Protein AF-A0A972NWM5-F1 (afdb_monomer)

Solvent-accessible surface area (backbone atoms only — not comparable to full-atom values): 4062 Å² total; per-residue (Å²): 132,86,54,70,49,61,55,53,46,47,53,54,52,52,37,47,74,71,71,49,57,72,44,80,45,71,42,96,83,59,53,37,34,36,36,23,35,80,85,68,49,78,74,51,73,44,47,39,69,54,34,42,75,53,60,76,43,76,80,74,78,82,74,77,84,127

pLDDT: mean 86.34, std 12.68, range [45.56, 96.56]

Sequence (66 aa):
MTDAASRYAQVLADLAKAGLRVVVIESRDEELVTVKTTRGIHVFTVGRELALEVGLLKRPPATPKQ

Organism: NCBI:txid2675747

Structure (mmCIF, N/CA/C/O backbone):
data_AF-A0A972NWM5-F1
#
_entry.id   AF-A0A972NWM5-F1
#
loop_
_atom_site.group_PDB
_atom_site.id
_atom_site.type_symbol
_atom_site.label_atom_id
_atom_site.label_alt_id
_atom_site.label_comp_id
_atom_site.label_asym_id
_atom_site.label_entity_id
_atom_site.label_seq_id
_atom_site.pdbx_PDB_ins_code
_atom_site.Cartn_x
_atom_site.Cartn_y
_atom_site.Cartn_z
_atom_site.occupancy
_atom_site.B_iso_or_equiv
_atom_site.auth_seq_id
_atom_site.auth_comp_id
_atom_site.auth_asym_id
_atom_site.auth_atom_id
_atom_site.pdbx_PDB_model_num
ATOM 1 N N . MET A 1 1 ? 4.285 20.169 -11.216 1.00 45.56 1 MET A N 1
ATOM 2 C CA . MET A 1 1 ? 3.362 19.016 -11.287 1.00 45.56 1 MET A CA 1
ATOM 3 C C . MET A 1 1 ? 3.683 18.126 -10.105 1.00 45.56 1 MET A C 1
ATOM 5 O O . MET A 1 1 ? 4.851 17.810 -9.933 1.00 45.56 1 MET A O 1
ATOM 9 N N . THR A 1 2 ? 2.716 17.814 -9.246 1.00 56.38 2 THR A N 1
ATOM 10 C CA . THR A 1 2 ? 2.971 16.977 -8.066 1.00 56.38 2 THR A CA 1
ATOM 11 C C . THR A 1 2 ? 3.087 15.525 -8.510 1.00 56.38 2 THR A C 1
ATOM 13 O O . THR A 1 2 ? 2.145 14.979 -9.092 1.00 56.38 2 THR A O 1
ATOM 16 N N . ASP A 1 3 ? 4.248 14.928 -8.268 1.00 85.94 3 ASP A N 1
ATOM 17 C CA . ASP A 1 3 ? 4.540 13.545 -8.620 1.00 85.94 3 ASP A CA 1
ATOM 18 C C . ASP A 1 3 ? 3.539 12.581 -7.948 1.00 85.94 3 ASP A C 1
ATOM 20 O O . ASP A 1 3 ? 3.021 12.841 -6.854 1.00 85.94 3 ASP A O 1
ATOM 24 N N . ALA A 1 4 ? 3.185 11.493 -8.635 1.00 84.38 4 ALA A N 1
ATOM 25 C CA . ALA A 1 4 ? 2.225 10.508 -8.139 1.00 84.38 4 ALA A CA 1
ATOM 26 C C . ALA A 1 4 ? 2.679 9.922 -6.794 1.00 84.38 4 ALA A C 1
ATOM 28 O O . ALA A 1 4 ? 1.855 9.766 -5.891 1.00 84.38 4 ALA A O 1
ATOM 29 N N . ALA A 1 5 ? 3.989 9.714 -6.628 1.00 84.38 5 ALA A N 1
ATOM 30 C CA . ALA A 1 5 ? 4.597 9.246 -5.390 1.00 84.38 5 ALA A CA 1
ATOM 31 C C . ALA A 1 5 ? 4.224 10.134 -4.188 1.00 84.38 5 ALA A C 1
ATOM 33 O O . ALA A 1 5 ? 3.751 9.646 -3.159 1.00 84.38 5 ALA A O 1
ATOM 34 N N . SER A 1 6 ? 4.337 11.459 -4.338 1.00 87.31 6 SER A N 1
ATOM 35 C CA . SER A 1 6 ? 4.010 12.411 -3.269 1.00 87.31 6 SER A CA 1
ATOM 36 C C . SER A 1 6 ? 2.536 12.355 -2.863 1.00 87.31 6 SER A C 1
ATOM 38 O O . SER A 1 6 ? 2.215 12.493 -1.684 1.00 87.31 6 SER A O 1
ATOM 40 N N . ARG A 1 7 ? 1.626 12.118 -3.819 1.00 88.38 7 ARG A N 1
ATOM 41 C CA . ARG A 1 7 ? 0.189 11.982 -3.529 1.00 88.38 7 ARG A CA 1
ATOM 42 C C . ARG A 1 7 ? -0.108 10.723 -2.717 1.00 88.38 7 ARG A C 1
ATOM 44 O O . ARG A 1 7 ? -0.856 10.801 -1.747 1.00 88.38 7 ARG A O 1
ATOM 51 N N . TYR A 1 8 ? 0.504 9.590 -3.058 1.00 90.19 8 TYR A N 1
ATOM 52 C CA . TYR A 1 8 ? 0.325 8.351 -2.293 1.00 90.19 8 TYR A CA 1
ATOM 53 C C . TYR A 1 8 ? 0.931 8.445 -0.890 1.00 90.19 8 TYR A C 1
ATOM 55 O O . TYR A 1 8 ? 0.285 8.044 0.078 1.00 90.19 8 TYR A O 1
ATOM 63 N N . ALA A 1 9 ? 2.119 9.042 -0.758 1.00 88.06 9 ALA A N 1
ATOM 64 C CA . ALA A 1 9 ? 2.738 9.288 0.543 1.00 88.06 9 ALA A CA 1
ATOM 65 C C . ALA A 1 9 ? 1.845 10.159 1.447 1.00 88.06 9 ALA A C 1
ATOM 67 O O . ALA A 1 9 ? 1.669 9.851 2.626 1.00 88.06 9 ALA A O 1
ATOM 68 N N . GLN A 1 10 ? 1.221 11.201 0.885 1.00 92.00 10 GLN A N 1
ATOM 69 C CA . GLN A 1 10 ? 0.299 12.065 1.620 1.00 92.00 10 GLN A CA 1
ATOM 70 C C . GLN A 1 10 ? -0.934 11.301 2.128 1.00 92.00 10 GLN A C 1
ATOM 72 O O . GLN A 1 10 ? -1.273 11.413 3.304 1.00 92.00 10 GLN A O 1
ATOM 77 N N . VAL A 1 11 ? -1.556 10.462 1.291 1.00 91.81 11 VAL A N 1
ATOM 78 C CA . VAL A 1 11 ? -2.703 9.627 1.702 1.00 91.81 11 VAL A CA 1
ATOM 79 C C . VAL A 1 11 ? -2.330 8.707 2.867 1.00 91.81 11 VAL A C 1
ATOM 81 O O . VAL A 1 11 ? -3.080 8.603 3.837 1.00 91.81 11 VAL A O 1
ATOM 84 N N . LEU A 1 12 ? -1.161 8.062 2.812 1.00 91.25 12 LEU A N 1
ATOM 85 C CA . LEU A 1 12 ? -0.680 7.200 3.898 1.00 91.25 12 LEU A CA 1
ATOM 86 C C . LEU A 1 12 ? -0.449 7.987 5.194 1.00 91.25 12 LEU A C 1
ATOM 88 O O . LEU A 1 12 ? -0.819 7.519 6.272 1.00 91.25 12 LEU A O 1
ATOM 92 N N . ALA A 1 13 ? 0.121 9.190 5.092 1.00 92.12 13 ALA A N 1
ATOM 93 C CA . ALA A 1 13 ? 0.332 10.069 6.236 1.00 92.12 13 ALA A CA 1
ATOM 94 C C . ALA A 1 13 ? -0.994 10.511 6.874 1.00 92.12 13 ALA A C 1
ATOM 96 O O . ALA A 1 13 ? -1.111 10.528 8.099 1.00 92.12 13 ALA A O 1
ATOM 97 N N . ASP A 1 14 ? -2.007 10.827 6.067 1.00 94.50 14 ASP A N 1
ATOM 98 C CA . ASP A 1 14 ? -3.317 11.249 6.565 1.00 94.50 14 ASP A CA 1
ATOM 99 C C . ASP A 1 14 ? -4.080 10.095 7.228 1.00 94.50 14 ASP A C 1
ATOM 101 O O . ASP A 1 14 ? -4.671 10.279 8.294 1.00 94.50 14 ASP A O 1
ATOM 105 N N . LEU A 1 15 ? -3.982 8.877 6.684 1.00 92.81 15 LEU A N 1
ATOM 106 C CA . LEU A 1 15 ? -4.505 7.674 7.340 1.00 92.81 15 LEU A CA 1
ATOM 107 C C . LEU A 1 15 ? -3.823 7.424 8.693 1.00 92.81 15 LEU A C 1
ATOM 109 O O . LEU A 1 15 ? -4.506 7.151 9.682 1.00 92.81 15 LEU A O 1
ATOM 113 N N . ALA A 1 16 ? -2.498 7.572 8.763 1.00 92.06 16 ALA A N 1
ATOM 114 C CA . ALA A 1 16 ? -1.752 7.414 10.009 1.00 92.06 16 ALA A CA 1
ATOM 115 C C . ALA A 1 16 ? -2.140 8.473 11.055 1.00 92.06 16 ALA A C 1
ATOM 117 O O . ALA A 1 16 ? -2.362 8.128 12.217 1.00 92.06 16 ALA A O 1
ATOM 118 N N . LYS A 1 17 ? -2.297 9.744 10.651 1.00 95.25 17 LYS A N 1
ATOM 119 C CA . LYS A 1 17 ? -2.796 10.827 11.523 1.00 95.25 17 LYS A CA 1
ATOM 120 C C . LYS A 1 17 ? -4.205 10.548 12.048 1.00 95.25 17 LYS A C 1
ATOM 122 O O . LYS A 1 17 ? -4.500 10.880 13.191 1.00 95.25 17 LYS A O 1
ATOM 127 N N . ALA A 1 18 ? -5.050 9.904 11.245 1.00 94.44 18 ALA A N 1
ATOM 128 C CA . ALA A 1 18 ? -6.380 9.453 11.651 1.00 94.44 18 ALA A CA 1
ATOM 129 C C . ALA A 1 18 ? -6.365 8.184 12.533 1.00 94.44 18 ALA A C 1
ATOM 131 O O . ALA A 1 18 ? -7.424 7.672 12.894 1.00 94.44 18 ALA A O 1
ATOM 132 N N . GLY A 1 19 ? -5.188 7.642 12.871 1.00 94.50 19 GLY A N 1
ATOM 133 C CA . GLY A 1 19 ? -5.046 6.425 13.675 1.00 94.50 19 GLY A CA 1
ATOM 134 C C . GLY A 1 19 ? -5.393 5.135 12.924 1.00 94.50 19 GLY A C 1
ATOM 135 O O . GLY A 1 19 ? -5.561 4.080 13.542 1.00 94.50 19 GLY A O 1
ATOM 136 N N . LEU A 1 20 ? -5.505 5.193 11.595 1.00 94.06 20 LEU A N 1
ATOM 137 C CA . LEU A 1 20 ? -5.796 4.036 10.759 1.00 94.06 20 LEU A CA 1
ATOM 138 C C . LEU A 1 20 ? -4.501 3.313 10.397 1.00 94.06 20 LEU A C 1
ATOM 140 O O . LEU A 1 20 ? -3.550 3.896 9.881 1.00 94.06 20 LEU A O 1
ATOM 144 N N . ARG A 1 21 ? -4.481 2.003 10.645 1.00 93.56 21 ARG A N 1
ATOM 145 C CA . ARG A 1 21 ? -3.392 1.124 10.214 1.00 93.56 21 ARG A CA 1
ATOM 146 C C . ARG A 1 21 ? -3.715 0.535 8.851 1.00 93.56 21 ARG A C 1
ATOM 148 O O . ARG A 1 21 ? -4.864 0.171 8.579 1.00 93.56 21 ARG A O 1
ATOM 155 N N . VAL A 1 22 ? -2.681 0.390 8.034 1.00 94.50 22 VAL A N 1
ATOM 156 C CA . VAL A 1 22 ? -2.771 -0.216 6.709 1.00 94.50 22 VAL A CA 1
ATOM 157 C C . VAL A 1 22 ? -1.930 -1.483 6.622 1.00 94.50 22 VAL A C 1
ATOM 159 O O . VAL A 1 22 ? -0.981 -1.672 7.380 1.00 94.50 22 VAL A O 1
ATOM 162 N N . VAL A 1 23 ? -2.309 -2.354 5.698 1.00 94.56 23 VAL A N 1
ATOM 163 C CA . VAL A 1 23 ? -1.595 -3.555 5.285 1.00 94.56 23 VAL A CA 1
ATOM 164 C C . VAL A 1 23 ? -1.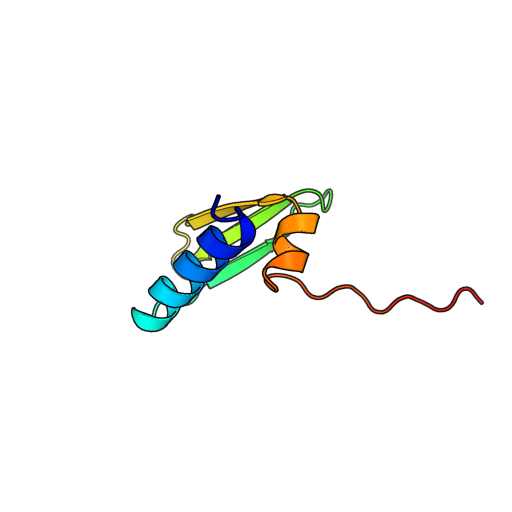213 -3.396 3.820 1.00 94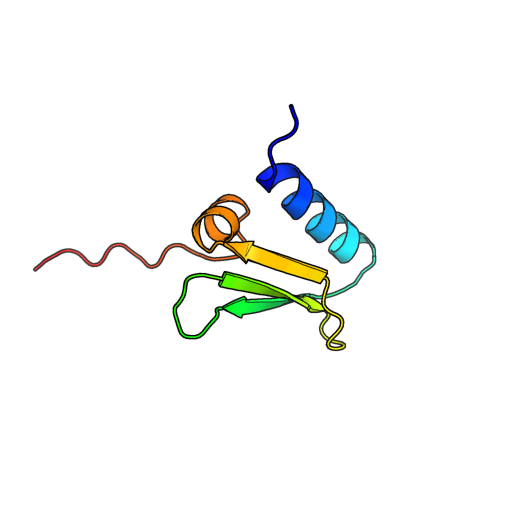.56 23 VAL A C 1
ATOM 166 O O . VAL A 1 23 ? -2.004 -2.898 3.015 1.00 94.56 23 VAL A O 1
ATOM 169 N N . VAL A 1 24 ? 0.006 -3.808 3.495 1.00 93.81 24 VAL A N 1
ATOM 170 C CA . VAL A 1 24 ? 0.559 -3.783 2.141 1.00 93.81 24 VAL A CA 1
ATOM 171 C C . VAL A 1 24 ? 0.593 -5.218 1.635 1.00 93.81 24 VAL A C 1
ATOM 173 O O . VAL A 1 24 ? 1.068 -6.106 2.338 1.00 93.81 24 VAL A O 1
ATOM 176 N N . ILE A 1 25 ? 0.030 -5.451 0.454 1.00 94.50 25 ILE A N 1
ATOM 177 C CA . ILE A 1 25 ? -0.092 -6.776 -0.154 1.00 94.50 25 ILE A CA 1
ATOM 178 C C . ILE A 1 25 ? 0.487 -6.696 -1.562 1.00 94.50 25 ILE A C 1
ATOM 180 O O . ILE A 1 25 ? -0.038 -5.961 -2.399 1.00 94.50 25 ILE A O 1
ATOM 184 N N . GLU A 1 26 ? 1.545 -7.456 -1.817 1.00 93.44 26 GLU A N 1
ATOM 185 C CA . GLU A 1 26 ? 2.109 -7.631 -3.157 1.00 93.44 26 GLU A CA 1
ATOM 186 C C . GLU A 1 26 ? 1.299 -8.680 -3.934 1.00 93.44 26 GLU A C 1
ATOM 188 O O . GLU A 1 26 ? 0.833 -9.676 -3.368 1.00 93.44 26 GLU A O 1
ATOM 193 N N . SER A 1 27 ? 1.075 -8.434 -5.226 1.00 92.06 27 SER A N 1
ATOM 194 C CA . SER A 1 27 ? 0.480 -9.413 -6.133 1.00 92.06 27 SER A CA 1
ATOM 195 C C . SER A 1 27 ? 1.433 -10.586 -6.375 1.00 92.06 27 SER A C 1
ATOM 197 O O . SER A 1 27 ? 2.636 -10.499 -6.145 1.00 92.06 27 SER A O 1
ATOM 199 N N . ARG A 1 28 ? 0.889 -11.718 -6.840 1.00 88.25 28 ARG A N 1
ATOM 200 C CA . ARG A 1 28 ? 1.675 -12.947 -7.061 1.00 88.25 28 ARG A CA 1
ATOM 201 C C . ARG A 1 28 ? 2.731 -12.816 -8.158 1.00 88.25 28 ARG A C 1
ATOM 203 O O . ARG A 1 28 ? 3.707 -13.550 -8.130 1.00 88.25 28 ARG A O 1
ATOM 210 N N . ASP A 1 29 ? 2.485 -11.946 -9.126 1.00 90.06 29 ASP A N 1
ATOM 211 C CA . ASP A 1 29 ? 3.392 -11.607 -10.225 1.00 90.06 29 ASP A CA 1
ATOM 212 C C . ASP A 1 29 ? 4.367 -10.475 -9.861 1.00 90.06 29 ASP A C 1
ATOM 214 O O . ASP A 1 29 ? 5.178 -10.087 -10.693 1.00 90.06 29 ASP A O 1
ATOM 218 N N . GLU A 1 30 ? 4.302 -9.954 -8.629 1.00 86.19 30 GLU A N 1
ATOM 219 C CA . GLU A 1 30 ? 5.128 -8.848 -8.131 1.00 86.19 30 GLU A CA 1
ATOM 220 C C . GLU A 1 30 ? 5.017 -7.550 -8.955 1.00 86.19 30 GLU A C 1
ATOM 222 O O . GLU A 1 30 ? 5.839 -6.648 -8.815 1.00 86.19 30 GLU A O 1
ATOM 227 N N . GLU A 1 31 ? 3.994 -7.391 -9.796 1.00 91.19 31 GLU A N 1
ATOM 228 C CA . GLU A 1 31 ? 3.834 -6.162 -10.583 1.00 91.19 31 GLU A CA 1
ATOM 229 C C . GLU A 1 31 ? 3.094 -5.068 -9.810 1.00 91.19 31 GLU A C 1
ATOM 231 O O . GLU A 1 31 ? 3.339 -3.871 -10.007 1.00 91.19 31 GLU A O 1
ATOM 236 N N . LEU A 1 32 ? 2.195 -5.466 -8.906 1.00 94.00 32 LEU A N 1
ATOM 237 C CA . LEU A 1 32 ? 1.254 -4.578 -8.240 1.00 94.00 32 LEU A CA 1
ATOM 238 C C . LEU A 1 32 ? 1.326 -4.697 -6.720 1.00 94.00 32 LEU A C 1
ATOM 240 O O . LEU A 1 32 ? 1.506 -5.762 -6.134 1.00 94.00 32 LEU A O 1
ATOM 244 N N . VAL A 1 33 ? 1.084 -3.569 -6.065 1.00 94.62 33 VAL A N 1
ATOM 245 C CA . VAL A 1 33 ? 1.060 -3.438 -4.613 1.00 94.62 33 VAL A CA 1
ATOM 246 C C . VAL A 1 33 ? -0.254 -2.806 -4.210 1.00 94.62 33 VAL A C 1
ATOM 248 O O . VAL A 1 33 ? -0.603 -1.711 -4.649 1.00 94.62 33 VAL A O 1
ATOM 251 N N . THR A 1 34 ? -0.999 -3.504 -3.364 1.00 96.25 34 THR A N 1
ATOM 252 C CA . THR A 1 34 ? -2.288 -3.047 -2.854 1.00 96.25 34 THR A CA 1
ATOM 253 C C . THR A 1 34 ? -2.167 -2.649 -1.395 1.00 96.25 34 THR A C 1
ATOM 255 O O . THR A 1 34 ? -1.708 -3.430 -0.563 1.00 96.25 34 THR A O 1
ATOM 258 N N . VAL A 1 35 ? -2.651 -1.452 -1.076 1.00 95.56 35 VAL A N 1
ATOM 259 C CA . VAL A 1 35 ? -2.779 -0.968 0.296 1.00 95.56 35 VAL A CA 1
ATOM 260 C C . VAL A 1 35 ? -4.234 -1.097 0.725 1.00 95.56 35 VAL A C 1
ATOM 262 O O . VAL A 1 35 ? -5.146 -0.581 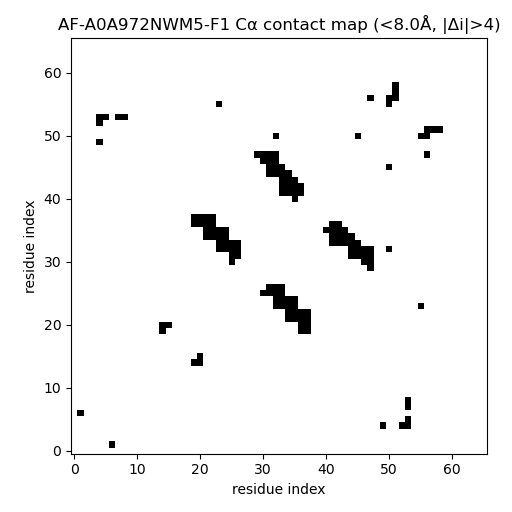0.073 1.00 95.56 35 VAL A O 1
ATOM 265 N N . LYS A 1 36 ? -4.463 -1.786 1.842 1.00 96.56 36 LYS A N 1
ATOM 266 C CA . LYS A 1 36 ? -5.777 -1.883 2.490 1.00 96.56 36 LYS A CA 1
ATOM 267 C C . LYS A 1 36 ? -5.679 -1.409 3.927 1.00 96.56 36 LYS A C 1
ATOM 269 O O . LYS A 1 36 ? -4.613 -1.469 4.522 1.00 96.56 36 LYS A O 1
ATOM 274 N N . THR A 1 37 ? -6.776 -0.983 4.531 1.00 94.44 37 THR A N 1
ATOM 275 C CA . THR A 1 37 ? -6.823 -0.830 5.990 1.00 94.44 37 THR A CA 1
ATOM 276 C C . THR A 1 37 ? -6.824 -2.205 6.660 1.00 94.44 37 THR A C 1
ATOM 278 O O . THR A 1 37 ? -7.199 -3.207 6.048 1.00 94.44 37 THR A O 1
ATOM 281 N N . THR A 1 38 ? -6.484 -2.274 7.947 1.00 93.06 38 THR A N 1
ATOM 282 C CA . THR A 1 38 ? -6.607 -3.521 8.732 1.00 93.06 38 THR A CA 1
ATOM 283 C C . THR A 1 38 ? -8.043 -4.046 8.830 1.00 93.06 38 THR A C 1
ATOM 285 O O . THR A 1 38 ? -8.249 -5.201 9.184 1.00 93.06 38 THR A O 1
ATOM 288 N N . ARG A 1 39 ? -9.042 -3.223 8.484 1.00 92.06 39 ARG A N 1
ATOM 289 C CA . ARG A 1 39 ? -10.459 -3.608 8.388 1.00 92.06 39 ARG A CA 1
ATOM 290 C C . ARG A 1 39 ? -10.847 -4.146 7.004 1.00 92.06 39 ARG A C 1
ATOM 292 O O . ARG A 1 39 ? -12.020 -4.394 6.761 1.00 92.06 39 ARG A O 1
ATOM 299 N N . GLY A 1 40 ? -9.887 -4.290 6.089 1.00 91.19 40 GLY A N 1
ATOM 300 C CA . GLY A 1 40 ? -10.101 -4.830 4.745 1.00 91.19 40 GLY A CA 1
ATOM 301 C C . GLY A 1 40 ? -10.562 -3.812 3.698 1.00 91.19 40 GLY A C 1
ATOM 302 O O . GLY A 1 40 ? -10.781 -4.199 2.552 1.00 91.19 40 GLY A O 1
ATOM 303 N N . ILE A 1 41 ? -10.672 -2.525 4.046 1.00 93.75 41 ILE A N 1
ATOM 304 C CA . ILE A 1 41 ? -11.067 -1.470 3.098 1.00 93.75 41 ILE A CA 1
ATOM 305 C C . ILE A 1 41 ? -9.906 -1.209 2.140 1.00 93.75 41 ILE A C 1
ATOM 307 O O . ILE A 1 41 ? -8.791 -0.941 2.585 1.00 93.75 41 ILE A O 1
ATOM 311 N N . HIS A 1 42 ? -10.163 -1.277 0.837 1.00 94.50 42 HIS A N 1
ATOM 312 C CA . HIS A 1 42 ? -9.181 -0.927 -0.188 1.00 94.50 42 HIS A CA 1
ATOM 313 C C . HIS A 1 42 ? -8.906 0.580 -0.180 1.00 94.50 42 HIS A C 1
ATOM 315 O O . HIS A 1 42 ? -9.844 1.372 -0.136 1.00 94.50 42 HIS A O 1
ATOM 321 N N . VAL A 1 43 ? -7.626 0.962 -0.176 1.00 94.00 43 VAL A N 1
ATOM 322 C CA . VAL A 1 43 ? -7.202 2.368 -0.242 1.00 94.00 43 VAL A CA 1
ATOM 323 C C . VAL A 1 43 ? -6.758 2.702 -1.665 1.00 94.00 43 VAL A C 1
ATOM 325 O O . VAL A 1 43 ? -7.314 3.601 -2.286 1.00 94.00 43 VAL A O 1
ATOM 328 N N . PHE A 1 44 ? -5.761 1.980 -2.183 1.00 94.12 44 PHE A N 1
ATOM 329 C CA . PHE A 1 44 ? -5.296 2.091 -3.566 1.00 94.12 44 PHE A CA 1
ATOM 330 C C . PHE A 1 44 ? -4.461 0.869 -3.972 1.00 94.12 44 PHE A C 1
ATOM 332 O O . PHE A 1 44 ? -4.005 0.090 -3.129 1.00 94.12 44 PHE A O 1
ATOM 339 N N . THR A 1 45 ? -4.230 0.741 -5.278 1.00 94.12 45 THR A N 1
ATOM 340 C CA . THR A 1 45 ? -3.276 -0.199 -5.877 1.00 94.12 45 THR A CA 1
ATOM 341 C C . THR A 1 45 ? -2.336 0.580 -6.792 1.00 94.12 45 THR A C 1
ATOM 343 O O . THR A 1 45 ? -2.787 1.441 -7.545 1.00 94.12 45 THR A O 1
ATOM 346 N N . VAL A 1 46 ? -1.038 0.298 -6.710 1.00 93.56 46 VAL A N 1
ATOM 347 C CA . VAL A 1 46 ? 0.020 0.950 -7.498 1.00 93.56 46 VAL A CA 1
ATOM 348 C C . VAL A 1 46 ? 0.986 -0.089 -8.058 1.00 93.56 46 VAL A C 1
ATOM 350 O O . VAL A 1 46 ? 1.031 -1.213 -7.567 1.00 93.56 46 VAL A O 1
ATOM 353 N N . GLY A 1 47 ? 1.769 0.286 -9.070 1.00 93.56 47 GLY A N 1
ATOM 354 C CA . GLY A 1 47 ? 2.873 -0.546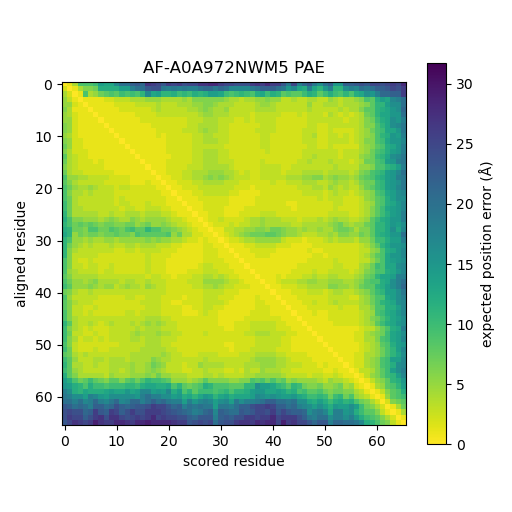 -9.551 1.00 93.56 47 GLY A CA 1
ATOM 355 C C . GLY A 1 47 ? 3.996 -0.672 -8.516 1.00 93.56 47 GLY A C 1
ATOM 356 O O . GLY A 1 47 ? 4.208 0.239 -7.708 1.00 93.56 47 GLY A O 1
ATOM 357 N N . ARG A 1 48 ? 4.733 -1.786 -8.553 1.00 91.75 48 ARG A N 1
ATOM 358 C CA . ARG A 1 48 ? 5.816 -2.091 -7.603 1.00 91.75 48 ARG A CA 1
ATOM 359 C C . ARG A 1 48 ? 6.926 -1.043 -7.560 1.00 91.75 48 ARG A C 1
ATOM 361 O O . ARG A 1 48 ? 7.354 -0.678 -6.469 1.00 91.75 48 ARG A O 1
ATOM 368 N N . GLU A 1 49 ? 7.354 -0.522 -8.708 1.00 90.25 49 GLU A N 1
ATOM 369 C CA . GLU A 1 49 ? 8.375 0.538 -8.763 1.00 90.25 49 GLU A CA 1
ATOM 370 C C . GLU A 1 49 ? 7.944 1.770 -7.961 1.00 90.25 49 GLU A C 1
ATOM 372 O O . GLU A 1 49 ? 8.667 2.234 -7.081 1.00 90.25 49 GLU A O 1
ATOM 377 N N . LEU A 1 50 ? 6.704 2.220 -8.159 1.00 89.12 50 LEU A N 1
ATOM 378 C CA . LEU A 1 50 ? 6.164 3.356 -7.422 1.00 89.12 50 LEU A CA 1
ATOM 379 C C . LEU A 1 50 ? 6.016 3.047 -5.926 1.00 89.12 50 LEU A C 1
ATOM 381 O O . LEU A 1 50 ? 6.269 3.911 -5.092 1.00 89.12 50 LEU A O 1
ATOM 385 N N . ALA A 1 51 ? 5.646 1.814 -5.567 1.00 90.56 51 ALA A N 1
ATOM 386 C CA . ALA A 1 51 ? 5.583 1.374 -4.174 1.00 90.56 51 ALA A CA 1
ATOM 387 C C . ALA A 1 51 ? 6.957 1.402 -3.477 1.00 90.56 51 ALA A C 1
ATOM 389 O O . ALA A 1 51 ? 7.034 1.724 -2.290 1.00 90.56 51 ALA A O 1
ATOM 390 N N . LEU A 1 52 ? 8.040 1.098 -4.198 1.00 89.12 52 LEU A N 1
ATOM 391 C CA . LEU A 1 52 ? 9.408 1.234 -3.693 1.00 89.12 52 LEU A CA 1
ATOM 392 C C . LEU A 1 52 ? 9.793 2.707 -3.516 1.00 89.12 52 LEU A C 1
ATOM 394 O O . LEU A 1 52 ? 10.368 3.060 -2.488 1.00 89.12 52 LEU A O 1
ATOM 398 N N . GLU A 1 53 ? 9.445 3.568 -4.475 1.00 88.06 53 GLU A N 1
ATOM 399 C CA . GLU A 1 53 ? 9.719 5.012 -4.409 1.00 88.06 53 GLU A CA 1
ATOM 400 C C . GLU A 1 53 ? 9.036 5.689 -3.216 1.00 88.06 53 GLU A C 1
ATOM 402 O O . GLU A 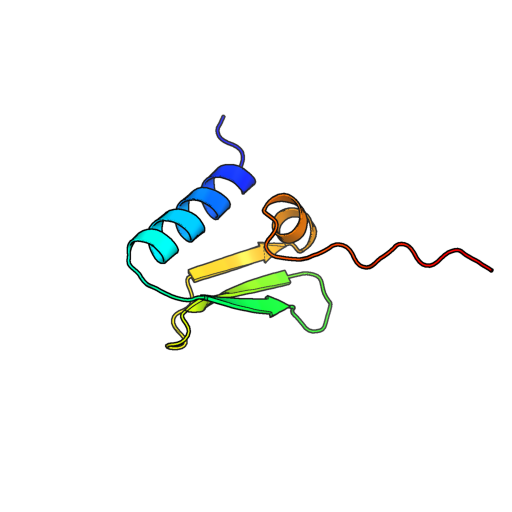1 53 ? 9.647 6.517 -2.541 1.00 88.06 53 GLU A O 1
ATOM 407 N N . VAL A 1 54 ? 7.794 5.304 -2.904 1.00 86.00 54 VAL A N 1
ATOM 408 C CA . VAL A 1 54 ? 7.065 5.841 -1.741 1.00 86.00 54 VAL A CA 1
ATOM 409 C C . VAL A 1 54 ? 7.392 5.133 -0.424 1.00 86.00 54 VAL A C 1
ATOM 411 O O . VAL A 1 54 ? 6.804 5.458 0.607 1.00 86.00 54 VAL A O 1
ATOM 414 N N . GLY A 1 55 ? 8.297 4.149 -0.436 1.00 85.50 55 GLY A N 1
ATOM 415 C CA . GLY A 1 55 ? 8.711 3.410 0.758 1.00 85.50 55 GLY A CA 1
ATOM 416 C C . GLY A 1 55 ? 7.658 2.450 1.323 1.00 85.50 55 GLY A C 1
ATOM 417 O O . GLY A 1 55 ? 7.754 2.061 2.487 1.00 85.50 55 GLY A O 1
ATOM 418 N N . LEU A 1 56 ? 6.660 2.054 0.524 1.00 87.19 56 LEU A N 1
ATOM 419 C CA . LEU A 1 56 ? 5.701 1.000 0.888 1.00 87.19 56 LEU A CA 1
ATOM 420 C C . LEU A 1 56 ? 6.358 -0.382 0.916 1.00 87.19 56 LEU A C 1
ATOM 422 O O . LEU A 1 56 ? 5.965 -1.235 1.710 1.00 87.19 56 LEU A O 1
ATOM 426 N N . LEU A 1 57 ? 7.356 -0.588 0.058 1.00 87.56 57 LEU A N 1
ATOM 427 C CA . LEU A 1 57 ? 8.174 -1.792 0.002 1.00 87.56 57 LEU A CA 1
ATOM 428 C C . LEU A 1 57 ? 9.636 -1.458 0.294 1.00 87.56 57 LEU A C 1
ATOM 430 O O . LEU A 1 57 ? 10.107 -0.348 0.045 1.00 87.56 57 LEU A O 1
ATOM 434 N N . LYS A 1 58 ? 10.384 -2.451 0.780 1.00 80.25 58 LYS A N 1
ATOM 435 C CA . LYS A 1 58 ? 11.847 -2.379 0.844 1.00 80.25 58 LYS A CA 1
ATOM 436 C C . LYS A 1 58 ? 12.418 -3.045 -0.399 1.00 80.25 58 LYS A C 1
ATOM 438 O O . LYS A 1 58 ? 11.986 -4.139 -0.751 1.00 80.25 58 LYS A O 1
ATOM 443 N N . ARG A 1 59 ? 13.426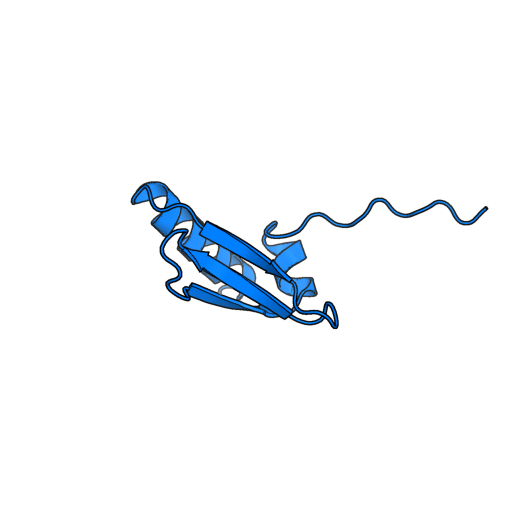 -2.431 -1.030 1.00 71.50 59 ARG A N 1
ATOM 444 C CA . ARG A 1 59 ? 14.210 -3.144 -2.047 1.00 71.50 59 ARG A CA 1
ATOM 445 C C . ARG A 1 59 ? 14.852 -4.364 -1.377 1.00 71.50 59 ARG A C 1
ATOM 447 O O . ARG A 1 59 ? 15.487 -4.182 -0.332 1.00 71.50 59 ARG A O 1
ATOM 454 N N . PRO A 1 60 ? 14.699 -5.581 -1.928 1.00 67.69 60 PRO A N 1
ATOM 455 C CA . PRO A 1 60 ? 15.471 -6.711 -1.441 1.00 67.69 60 PRO A CA 1
ATOM 456 C C . PRO A 1 60 ? 16.965 -6.363 -1.538 1.00 67.69 60 PRO A C 1
ATOM 458 O O . PRO A 1 60 ? 17.368 -5.655 -2.470 1.00 67.69 60 PRO A O 1
ATOM 461 N N . PRO A 1 61 ? 17.793 -6.793 -0.568 1.00 60.22 61 PRO A N 1
ATOM 462 C CA . PRO A 1 61 ? 19.227 -6.562 -0.640 1.00 60.22 61 PRO A CA 1
ATOM 463 C C . PRO A 1 61 ? 19.745 -7.151 -1.952 1.00 60.22 61 PRO A C 1
ATOM 465 O O . PRO A 1 61 ? 19.428 -8.296 -2.278 1.00 60.22 61 PRO A O 1
ATOM 468 N N . ALA A 1 62 ? 20.510 -6.362 -2.712 1.00 65.00 62 ALA A N 1
ATOM 469 C CA . ALA A 1 62 ? 21.155 -6.844 -3.924 1.00 65.00 62 ALA A CA 1
ATOM 470 C C . ALA A 1 62 ? 22.009 -8.055 -3.540 1.00 65.00 62 ALA A C 1
ATOM 472 O O . ALA A 1 62 ? 22.993 -7.919 -2.814 1.00 65.00 62 ALA A O 1
ATOM 473 N N . THR A 1 63 ? 21.593 -9.249 -3.956 1.00 57.66 63 THR A N 1
ATOM 474 C CA . THR A 1 63 ? 22.375 -10.455 -3.712 1.00 57.66 63 THR A CA 1
ATOM 475 C C . THR A 1 63 ? 23.684 -10.277 -4.480 1.00 57.66 63 THR A C 1
ATOM 477 O O . THR A 1 63 ? 23.626 -10.043 -5.693 1.00 57.66 63 THR A O 1
ATOM 480 N N . PRO A 1 64 ? 24.861 -10.322 -3.828 1.00 54.28 64 PRO A N 1
ATOM 481 C CA . PRO A 1 64 ? 26.115 -10.3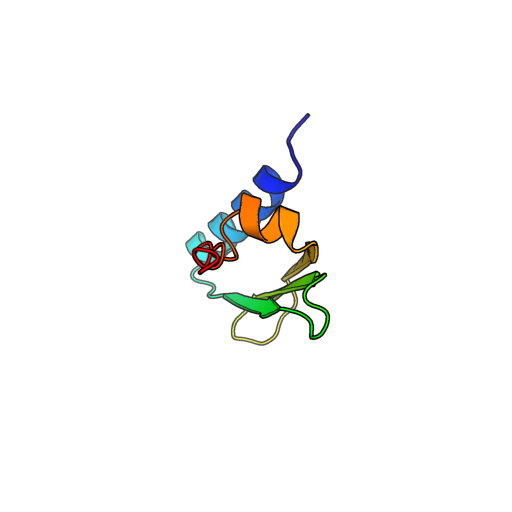27 -4.560 1.00 54.28 64 PRO A CA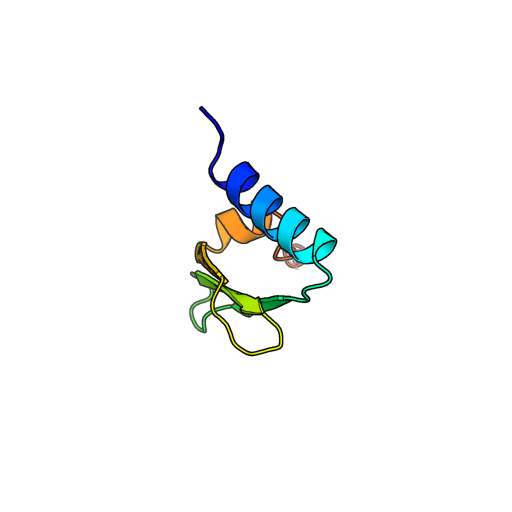 1
ATOM 482 C C . PRO A 1 64 ? 26.074 -11.541 -5.486 1.00 54.28 64 PRO A C 1
ATOM 484 O O . PRO A 1 64 ? 25.837 -12.656 -5.020 1.00 54.28 64 PRO A O 1
ATOM 487 N N . LYS A 1 65 ? 26.244 -11.327 -6.794 1.00 54.88 65 LYS A N 1
ATOM 488 C CA . LYS A 1 65 ? 26.501 -12.436 -7.714 1.00 54.88 65 LYS A CA 1
ATOM 489 C C . LYS A 1 65 ? 27.803 -13.091 -7.242 1.00 54.88 65 LYS A C 1
ATOM 491 O O . LYS A 1 65 ? 28.832 -12.417 -7.242 1.00 54.88 65 LYS A O 1
ATOM 496 N N . GLN A 1 66 ? 27.709 -14.326 -6.749 1.00 48.97 66 GLN A N 1
ATOM 497 C CA . GLN A 1 66 ? 28.870 -15.186 -6.512 1.00 48.97 66 GLN A CA 1
ATOM 498 C C . GLN A 1 66 ? 29.490 -1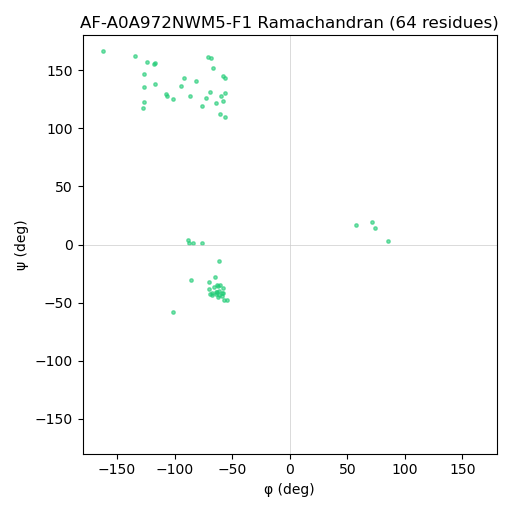5.606 -7.842 1.00 48.97 66 GLN A C 1
ATOM 500 O O . GLN A 1 66 ? 28.721 -15.746 -8.823 1.00 48.97 66 GLN A O 1
#

Foldseek 3Di:
DDDPLNVVLVLVVVCVVVVWAWDWDADPVRQKIWIATPVRHTDDMDGNVSCCVNVVDPDDPDDPDD

Nearest PDB structures (foldseek):
  3f42-assembly1_B-2  TM=4.723E-01  e=1.803E-01  Helicobacter pylori
  3f42-assembly1_A-2  TM=4.393E-01  e=2.505E-01  Helicobacter pylori
  1j8b-assembly1_A-2  TM=4.615E-01  e=9.974E-01  Haemophilus influenzae Rd KW20
  1pug-assembly1_A  TM=5.264E-01  e=3.052E+00  Escherichia coli
  2x8n-assembly1_A  TM=4.127E-01  e=1.298E+00  Chromobacterium violaceum ATCC 12472

Mean predicted aligned error: 5.94 Å

Secondary structure (DSSP, 8-state):
---HHHHHHHHHHHHHHTT--EEEEE-TTSSEEEEEETTS-EEEEEEHHHHHHTTSSPPPP-----

Radius of gyration: 13.32 Å; Cα contacts (8 Å, |Δi|>4): 72; chains: 1; bounding box: 40×34×25 Å